Protein AF-A0AAW2VLM4-F1 (afdb_monomer)

Structure (mmCIF, N/CA/C/O backbone):
data_AF-A0AAW2VLM4-F1
#
_entry.id   AF-A0AAW2VLM4-F1
#
loop_
_atom_site.group_PDB
_atom_site.id
_atom_site.type_symbol
_atom_site.label_atom_id
_atom_site.label_alt_id
_atom_site.label_comp_id
_atom_site.label_asym_id
_atom_site.label_entity_id
_atom_site.label_seq_id
_atom_site.pdbx_PDB_ins_code
_atom_site.Cartn_x
_atom_site.Cartn_y
_atom_site.Cartn_z
_atom_site.occupancy
_atom_site.B_iso_or_equiv
_atom_site.auth_seq_id
_atom_site.auth_comp_id
_atom_site.auth_asym_id
_atom_site.auth_atom_id
_atom_site.pdbx_PDB_model_num
ATOM 1 N N . MET A 1 1 ? -6.758 0.926 -12.787 1.00 65.38 1 MET A N 1
ATOM 2 C CA . MET A 1 1 ? -5.602 0.254 -12.144 1.00 65.38 1 MET A CA 1
ATOM 3 C C . MET A 1 1 ? -5.394 0.680 -10.687 1.00 65.38 1 MET A C 1
ATOM 5 O O . MET A 1 1 ? -5.048 -0.177 -9.893 1.00 65.38 1 MET A O 1
ATOM 9 N N . GLY A 1 2 ? -5.671 1.928 -10.285 1.00 80.44 2 GLY A N 1
ATOM 10 C CA . GLY A 1 2 ? -5.546 2.369 -8.881 1.00 80.44 2 GLY A CA 1
ATOM 11 C C . GLY A 1 2 ? -6.589 1.857 -7.876 1.00 80.44 2 GLY A C 1
ATOM 12 O O . GLY A 1 2 ? -6.441 2.079 -6.682 1.00 80.44 2 GLY A O 1
ATOM 13 N N . TYR A 1 3 ? -7.642 1.172 -8.330 1.00 86.62 3 TYR A N 1
ATOM 14 C CA . TYR A 1 3 ? -8.768 0.770 -7.476 1.00 86.62 3 TYR A CA 1
ATOM 15 C C . TYR A 1 3 ? -8.396 -0.227 -6.373 1.00 86.62 3 TYR A C 1
ATOM 17 O O . TYR A 1 3 ? -9.062 -0.257 -5.347 1.00 86.62 3 TYR A O 1
ATOM 25 N N . ILE A 1 4 ? -7.351 -1.039 -6.568 1.00 87.31 4 ILE A N 1
ATOM 26 C CA . ILE A 1 4 ? -6.918 -2.014 -5.555 1.00 87.31 4 ILE A CA 1
ATOM 27 C C . ILE A 1 4 ? -6.288 -1.286 -4.360 1.00 87.31 4 ILE A C 1
ATOM 29 O O . ILE A 1 4 ? -6.592 -1.623 -3.220 1.00 87.31 4 ILE A O 1
ATOM 33 N N . TYR A 1 5 ? -5.483 -0.246 -4.615 1.00 88.81 5 TYR A N 1
ATOM 34 C CA . TYR A 1 5 ? -4.938 0.609 -3.557 1.00 88.81 5 TYR A CA 1
ATOM 35 C C . TYR A 1 5 ? -6.068 1.265 -2.754 1.00 88.81 5 TYR A C 1
ATOM 37 O O . TYR A 1 5 ? -6.110 1.140 -1.534 1.00 88.81 5 TYR A O 1
ATOM 45 N N . GLU A 1 6 ? -7.036 1.864 -3.453 1.00 89.19 6 GLU A N 1
ATOM 46 C CA . GLU A 1 6 ? -8.194 2.516 -2.831 1.00 89.19 6 GLU A CA 1
ATOM 47 C C . GLU A 1 6 ? -9.054 1.535 -2.015 1.00 89.19 6 GLU A C 1
ATOM 49 O O . GLU A 1 6 ? -9.473 1.829 -0.897 1.00 89.19 6 GLU A O 1
ATOM 54 N N . ALA A 1 7 ? -9.306 0.335 -2.545 1.00 90.94 7 ALA A N 1
ATOM 55 C CA . ALA A 1 7 ? -10.071 -0.692 -1.844 1.00 90.94 7 ALA A CA 1
ATOM 56 C C . ALA A 1 7 ? -9.358 -1.172 -0.570 1.00 90.94 7 ALA A C 1
ATOM 58 O O . ALA A 1 7 ? -10.012 -1.356 0.459 1.00 90.94 7 ALA A O 1
ATOM 59 N N . MET A 1 8 ? -8.034 -1.341 -0.625 1.00 90.31 8 MET A N 1
ATOM 60 C CA . MET A 1 8 ? -7.219 -1.727 0.528 1.00 90.31 8 MET A CA 1
ATOM 61 C C . MET A 1 8 ? -7.212 -0.634 1.600 1.00 90.31 8 MET A C 1
ATOM 63 O O . MET A 1 8 ? -7.451 -0.917 2.774 1.00 90.31 8 MET A O 1
ATOM 67 N N . ASP A 1 9 ? -7.000 0.621 1.203 1.00 89.44 9 ASP A N 1
ATOM 68 C CA . ASP A 1 9 ? -7.040 1.765 2.114 1.00 89.44 9 ASP A CA 1
ATOM 69 C C . ASP A 1 9 ? -8.416 1.894 2.793 1.00 89.44 9 ASP A C 1
ATOM 71 O O . ASP A 1 9 ? -8.522 2.002 4.019 1.00 89.44 9 ASP A O 1
ATOM 75 N N . ARG A 1 10 ? -9.500 1.745 2.025 1.00 92.38 10 ARG A N 1
ATOM 76 C CA . ARG A 1 10 ? -10.863 1.726 2.568 1.00 92.38 10 ARG A CA 1
ATOM 77 C C . ARG A 1 10 ? -11.097 0.562 3.531 1.00 92.38 10 ARG A C 1
ATOM 79 O O . ARG A 1 10 ? -11.765 0.752 4.549 1.00 92.38 10 ARG A O 1
ATOM 86 N N . ALA A 1 11 ? -10.567 -0.624 3.235 1.00 92.12 11 ALA A N 1
ATOM 87 C CA . ALA A 1 11 ? -10.670 -1.783 4.117 1.00 92.12 11 ALA A CA 1
ATOM 88 C C . ALA A 1 11 ? -9.946 -1.537 5.449 1.00 92.12 11 ALA A C 1
ATOM 90 O O . ALA A 1 11 ? -10.539 -1.739 6.510 1.00 92.12 11 ALA A O 1
ATOM 91 N N . LYS A 1 12 ? -8.718 -1.006 5.415 1.00 90.56 12 LYS A N 1
ATOM 92 C CA . LYS A 1 12 ? -7.970 -0.617 6.622 1.00 90.56 12 LYS A CA 1
ATOM 93 C C . LYS A 1 12 ? -8.728 0.416 7.457 1.00 90.56 12 LYS A C 1
ATOM 95 O O . LYS A 1 12 ? -8.875 0.237 8.665 1.00 90.56 12 LYS A O 1
ATOM 100 N N . LYS A 1 13 ? -9.285 1.451 6.818 1.00 92.62 13 LYS A N 1
ATOM 101 C CA . LYS A 1 13 ? -10.120 2.468 7.483 1.00 92.62 13 LYS A CA 1
ATOM 102 C C . LYS A 1 13 ? -11.379 1.866 8.114 1.00 92.62 13 LYS A C 1
ATOM 104 O O . LYS A 1 13 ? -11.752 2.255 9.218 1.00 92.62 13 LYS A O 1
ATOM 109 N N . ALA A 1 14 ? -12.026 0.907 7.452 1.00 94.75 14 ALA A N 1
ATOM 110 C CA . ALA A 1 14 ? -13.198 0.219 7.992 1.00 94.75 14 ALA A CA 1
ATOM 111 C C . ALA A 1 14 ? -12.852 -0.637 9.223 1.00 94.75 14 ALA A C 1
ATOM 113 O O . ALA A 1 14 ? -13.590 -0.619 10.210 1.00 94.75 14 ALA A O 1
ATOM 114 N N . ILE A 1 15 ? -11.708 -1.330 9.197 1.00 91.19 15 ILE A N 1
ATOM 115 C CA . ILE A 1 15 ? -11.188 -2.073 10.351 1.00 91.19 15 ILE A CA 1
ATOM 116 C C . ILE A 1 15 ? -10.909 -1.104 11.503 1.00 91.19 15 ILE A C 1
ATOM 118 O O . ILE A 1 15 ? -11.453 -1.291 12.590 1.00 91.19 15 ILE A O 1
ATOM 122 N N . ALA A 1 16 ? -10.161 -0.025 11.265 1.00 92.81 16 ALA A N 1
ATOM 123 C CA . ALA A 1 16 ? -9.888 0.994 12.280 1.00 92.81 16 ALA A CA 1
ATOM 124 C C . ALA A 1 16 ? -11.181 1.558 12.901 1.00 92.81 16 ALA A C 1
ATOM 126 O O . ALA A 1 16 ? -11.304 1.643 14.126 1.00 92.81 16 ALA A O 1
ATOM 127 N N . ALA A 1 17 ? -12.186 1.854 12.071 1.00 94.31 17 ALA A N 1
ATOM 128 C CA . ALA A 1 17 ? -13.484 2.346 12.523 1.00 94.31 17 ALA A CA 1
ATOM 129 C C . ALA A 1 17 ? -14.231 1.335 13.414 1.00 94.31 17 ALA A C 1
ATOM 131 O O . ALA A 1 17 ? -14.857 1.742 14.393 1.00 94.31 17 ALA A O 1
ATOM 132 N N . SER A 1 18 ? -14.134 0.030 13.129 1.00 94.31 18 SER A N 1
ATOM 133 C CA . SER A 1 18 ? -14.749 -1.025 13.954 1.00 94.31 18 SER A CA 1
ATOM 134 C C . SER A 1 18 ? -14.175 -1.093 15.376 1.00 94.31 18 SER A C 1
ATOM 136 O O . SER A 1 18 ? -14.892 -1.413 16.323 1.00 94.31 18 SER A O 1
ATOM 138 N N . PHE A 1 19 ? -12.912 -0.691 15.547 1.00 93.00 19 PHE A N 1
ATOM 139 C CA . PHE A 1 19 ? -12.224 -0.593 16.837 1.00 93.00 19 PHE A CA 1
ATOM 140 C C . PHE A 1 19 ? -12.259 0.823 17.440 1.00 93.00 19 PHE A C 1
ATOM 142 O O . PHE A 1 19 ? -11.415 1.171 18.270 1.00 93.00 19 PHE A O 1
ATOM 149 N N . SER A 1 20 ? -13.226 1.655 17.037 1.00 93.25 20 SER A N 1
ATOM 150 C CA . SER A 1 20 ? -13.379 3.048 17.487 1.00 93.25 20 SER A CA 1
ATOM 151 C C . SER A 1 20 ? -12.152 3.930 17.221 1.00 93.25 20 SER A C 1
ATOM 153 O O . SER A 1 20 ? -11.915 4.889 17.953 1.00 93.25 20 SER A O 1
ATOM 155 N N . ASN A 1 21 ? -11.363 3.610 16.192 1.00 90.88 21 ASN A N 1
ATOM 156 C CA . ASN A 1 21 ? -10.088 4.255 15.863 1.00 90.88 21 ASN A CA 1
ATOM 157 C C . ASN A 1 21 ? -9.055 4.227 17.004 1.00 90.88 21 ASN A C 1
ATOM 159 O O . ASN A 1 21 ? -8.165 5.074 17.061 1.00 90.88 21 ASN A O 1
ATOM 163 N N . ILE A 1 22 ? -9.147 3.250 17.911 1.00 92.50 22 ILE A N 1
ATOM 164 C CA . ILE A 1 22 ? -8.142 3.045 18.957 1.00 92.50 22 ILE A CA 1
ATOM 165 C C . ILE A 1 22 ? -6.976 2.275 18.337 1.00 92.50 22 ILE A C 1
ATOM 167 O O . ILE A 1 22 ? -7.066 1.060 18.170 1.00 92.50 22 ILE A O 1
ATOM 171 N N . GLU A 1 23 ? -5.899 2.984 17.991 1.00 90.31 23 GLU A N 1
ATOM 172 C CA . GLU A 1 23 ? -4.727 2.437 17.285 1.00 90.31 23 GLU A CA 1
ATOM 173 C C . GLU A 1 23 ? -4.174 1.168 17.939 1.00 90.31 23 GLU A C 1
ATOM 175 O O . GLU A 1 23 ? -3.983 0.165 17.258 1.00 90.31 23 GLU A O 1
ATOM 180 N N . GLU A 1 24 ? -4.033 1.152 19.267 1.00 92.56 24 GLU A N 1
ATOM 181 C CA . GLU A 1 24 ? -3.532 -0.011 20.014 1.00 92.56 24 GLU A CA 1
ATOM 182 C C . GLU A 1 24 ? -4.324 -1.304 19.769 1.00 92.56 24 GLU A C 1
ATOM 184 O O . GLU A 1 24 ? -3.781 -2.388 19.937 1.00 92.56 24 GLU A O 1
ATOM 189 N N . LYS A 1 25 ? -5.595 -1.217 19.359 1.00 89.88 25 LYS A N 1
ATOM 190 C CA . LYS A 1 25 ? -6.444 -2.397 19.140 1.00 89.88 25 LYS A CA 1
ATOM 191 C C . LYS A 1 25 ? -6.312 -3.005 17.752 1.00 89.88 25 LYS A C 1
ATOM 193 O O . LYS A 1 25 ? -6.631 -4.177 17.586 1.00 89.88 25 LYS A O 1
ATOM 198 N N . TYR A 1 26 ? -5.919 -2.214 16.755 1.00 90.75 26 TYR A N 1
ATOM 199 C CA . TYR A 1 26 ? -5.873 -2.663 15.360 1.00 90.75 26 TYR A CA 1
ATOM 200 C C . TYR A 1 26 ? -4.486 -2.550 14.729 1.00 90.75 26 TYR A C 1
ATOM 202 O O . TYR A 1 26 ? -4.311 -3.001 13.600 1.00 90.75 26 TYR A O 1
ATOM 210 N N . LYS A 1 27 ? -3.497 -1.987 15.433 1.00 91.62 27 LYS A N 1
ATOM 211 C CA . LYS A 1 27 ? -2.124 -1.826 14.944 1.00 91.62 27 LYS A CA 1
ATOM 212 C C . LYS A 1 27 ? -1.511 -3.145 14.482 1.00 91.62 27 LYS A C 1
ATOM 214 O O . LYS A 1 27 ? -0.956 -3.183 13.390 1.00 91.62 27 LYS A O 1
ATOM 219 N N . ASP A 1 28 ? -1.662 -4.217 15.257 1.00 89.62 28 ASP A N 1
ATOM 220 C CA . ASP A 1 28 ? -1.093 -5.526 14.910 1.00 89.62 28 ASP A CA 1
ATOM 221 C C . ASP A 1 28 ? -1.760 -6.112 13.659 1.00 89.62 28 ASP A C 1
ATOM 223 O O . ASP A 1 28 ? -1.088 -6.601 12.751 1.00 89.62 28 ASP A O 1
ATOM 227 N N . VAL A 1 29 ? -3.085 -5.969 13.552 1.00 89.31 29 VAL A N 1
ATOM 228 C CA . VAL A 1 29 ? -3.849 -6.377 12.362 1.00 89.31 29 VAL A CA 1
ATOM 229 C C . VAL A 1 29 ? -3.442 -5.546 11.144 1.00 89.31 29 VAL A C 1
ATOM 231 O O . VAL A 1 29 ? -3.237 -6.096 10.065 1.00 89.31 29 VAL A O 1
ATOM 234 N N . SER A 1 30 ? -3.282 -4.230 11.302 1.00 87.06 30 SER A N 1
ATOM 235 C CA . SER A 1 30 ? -2.823 -3.346 10.228 1.00 87.06 30 SER A CA 1
ATOM 236 C C . SER A 1 30 ? -1.414 -3.712 9.774 1.00 87.06 30 SER A C 1
ATOM 238 O O . SER A 1 30 ? -1.178 -3.805 8.574 1.00 87.06 30 SER A O 1
ATOM 240 N N . ALA A 1 31 ? -0.503 -3.986 10.710 1.00 88.56 31 ALA A N 1
ATOM 241 C CA . ALA A 1 31 ? 0.862 -4.401 10.412 1.00 88.56 31 ALA A CA 1
ATOM 242 C C . ALA A 1 31 ? 0.901 -5.746 9.669 1.00 88.56 31 ALA A C 1
ATOM 244 O O . ALA A 1 31 ? 1.660 -5.898 8.713 1.00 88.56 31 ALA A O 1
ATOM 245 N N . LEU A 1 32 ? 0.045 -6.700 10.049 1.00 87.44 32 LEU A N 1
ATOM 246 C CA . LEU A 1 32 ? 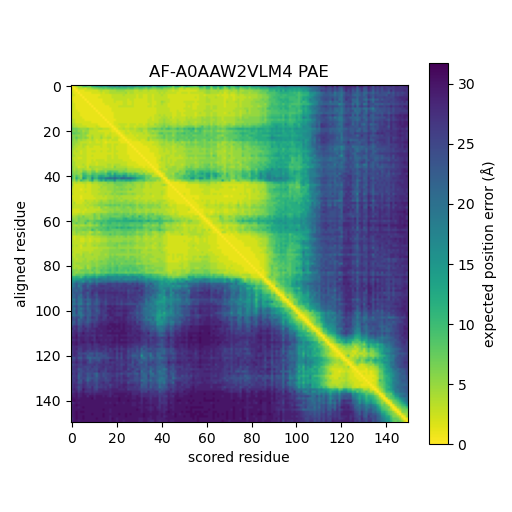-0.098 -7.974 9.344 1.00 87.44 32 LEU A CA 1
ATOM 247 C C . LEU A 1 32 ? -0.612 -7.776 7.911 1.00 87.44 32 LEU A C 1
ATOM 249 O O . LEU A 1 32 ? -0.090 -8.382 6.973 1.00 87.44 32 LEU A O 1
ATOM 253 N N . ILE A 1 33 ? -1.620 -6.916 7.733 1.00 86.94 33 ILE A N 1
ATOM 254 C CA . ILE A 1 33 ? -2.141 -6.556 6.410 1.00 86.94 33 ILE A CA 1
ATOM 255 C C . ILE A 1 33 ? -1.044 -5.891 5.581 1.00 86.94 33 ILE A C 1
ATOM 257 O O . ILE A 1 33 ? -0.879 -6.245 4.421 1.00 86.94 33 ILE A O 1
ATOM 261 N N . ASP A 1 34 ? -0.268 -4.975 6.161 1.00 83.44 34 ASP A N 1
ATOM 262 C CA . ASP A 1 34 ? 0.844 -4.308 5.483 1.00 83.44 34 ASP A CA 1
ATOM 263 C C . ASP A 1 34 ? 1.937 -5.281 5.052 1.00 83.44 34 ASP A C 1
ATOM 265 O O . ASP A 1 34 ? 2.427 -5.192 3.925 1.00 83.44 34 ASP A O 1
ATOM 269 N N . ALA A 1 35 ? 2.305 -6.227 5.917 1.00 83.56 35 ALA A N 1
ATOM 270 C CA . ALA A 1 35 ? 3.277 -7.264 5.596 1.00 83.56 35 ALA A CA 1
ATOM 271 C C . ALA A 1 35 ? 2.799 -8.115 4.411 1.00 83.56 35 ALA A C 1
ATOM 273 O O . ALA A 1 35 ? 3.510 -8.236 3.413 1.00 83.56 35 ALA A O 1
ATOM 274 N N . ARG A 1 36 ? 1.560 -8.621 4.470 1.00 83.31 36 ARG A N 1
ATOM 275 C CA . ARG A 1 36 ? 0.971 -9.421 3.384 1.00 83.31 36 ARG A CA 1
ATOM 276 C C . ARG A 1 36 ? 0.805 -8.622 2.098 1.00 83.31 36 ARG A C 1
ATOM 278 O O . ARG A 1 36 ? 1.126 -9.121 1.026 1.00 83.31 36 ARG A O 1
ATOM 285 N N . TRP A 1 37 ? 0.343 -7.380 2.203 1.00 80.75 37 TRP A N 1
ATOM 286 C CA . TRP A 1 37 ? 0.169 -6.480 1.070 1.00 80.75 37 TRP A CA 1
ATOM 287 C C . TRP A 1 37 ? 1.499 -6.228 0.364 1.00 80.75 37 TRP A C 1
ATOM 289 O O . TRP A 1 37 ? 1.564 -6.386 -0.845 1.00 80.75 37 TRP A O 1
ATOM 299 N N . ASN A 1 38 ? 2.577 -5.930 1.097 1.00 74.38 38 ASN A N 1
ATOM 300 C CA . ASN A 1 38 ? 3.895 -5.713 0.494 1.00 74.38 38 ASN A CA 1
ATOM 301 C C . ASN A 1 38 ? 4.428 -6.936 -0.265 1.00 74.38 38 ASN A C 1
ATOM 303 O O . ASN A 1 38 ? 5.090 -6.745 -1.281 1.00 74.38 38 ASN A O 1
ATOM 307 N N . VAL A 1 39 ? 4.153 -8.149 0.227 1.00 70.25 39 VAL A N 1
ATOM 308 C CA . VAL A 1 39 ? 4.690 -9.403 -0.327 1.00 70.25 39 VAL A CA 1
ATOM 309 C C . VAL A 1 39 ? 3.846 -9.944 -1.477 1.00 70.25 39 VAL A C 1
ATOM 311 O O . VAL A 1 39 ? 4.404 -10.386 -2.469 1.00 70.25 39 VAL A O 1
ATOM 314 N N . GLN A 1 40 ? 2.516 -9.925 -1.375 1.00 65.25 40 GLN A N 1
ATOM 315 C CA . GLN A 1 40 ? 1.640 -10.535 -2.387 1.00 65.25 40 GLN A CA 1
ATOM 316 C C . GLN A 1 40 ? 1.313 -9.583 -3.538 1.00 65.25 40 GLN A C 1
ATOM 318 O O . GLN A 1 40 ? 0.955 -10.008 -4.635 1.00 65.25 40 GLN A O 1
ATOM 323 N N . LEU A 1 41 ? 1.359 -8.276 -3.278 1.00 65.62 41 LEU A N 1
ATOM 324 C CA . LEU A 1 41 ? 0.849 -7.260 -4.181 1.00 65.62 41 LEU A CA 1
ATOM 325 C C . LEU A 1 41 ? 1.784 -6.051 -4.140 1.00 65.62 41 LEU A C 1
ATOM 327 O O . LEU A 1 41 ? 1.647 -5.196 -3.280 1.00 65.62 41 LEU A O 1
ATOM 331 N N . HIS A 1 42 ? 2.690 -5.927 -5.116 1.00 69.69 42 HIS A N 1
ATOM 332 C CA . HIS A 1 42 ? 3.625 -4.801 -5.267 1.00 69.69 42 HIS A CA 1
ATOM 333 C C . HIS A 1 42 ? 3.045 -3.422 -4.875 1.00 69.69 42 HIS A C 1
ATOM 335 O O . HIS A 1 42 ? 2.537 -2.671 -5.716 1.00 69.69 42 HIS A O 1
ATOM 341 N N . ARG A 1 43 ? 3.193 -3.033 -3.601 1.00 74.38 43 ARG A N 1
ATOM 342 C CA . ARG A 1 43 ? 2.679 -1.764 -3.065 1.00 74.38 43 ARG A CA 1
ATOM 343 C C . ARG A 1 43 ? 3.100 -0.549 -3.907 1.00 74.38 43 ARG A C 1
ATOM 345 O O . ARG A 1 43 ? 2.240 0.292 -4.169 1.00 74.38 43 ARG A O 1
ATOM 352 N N . PRO A 1 44 ? 4.349 -0.459 -4.419 1.00 80.25 44 PRO A N 1
ATOM 353 C CA . PRO A 1 44 ? 4.752 0.622 -5.318 1.00 80.25 44 PRO A CA 1
ATOM 354 C C . PRO A 1 44 ? 3.959 0.680 -6.630 1.00 80.25 44 PRO A C 1
ATOM 356 O O . PRO A 1 44 ? 3.621 1.771 -7.078 1.00 80.25 44 PRO A O 1
ATOM 359 N N . LEU A 1 45 ? 3.634 -0.468 -7.236 1.00 83.44 45 LEU A N 1
ATOM 360 C CA . LEU A 1 45 ? 2.857 -0.533 -8.478 1.00 83.44 45 LEU A CA 1
ATOM 361 C C . LEU A 1 45 ? 1.431 -0.024 -8.252 1.00 83.44 45 LEU A C 1
ATOM 363 O O . LEU A 1 45 ? 0.934 0.780 -9.039 1.00 83.44 45 LEU A O 1
ATOM 367 N N . TYR A 1 46 ? 0.780 -0.457 -7.171 1.00 86.06 46 TYR A N 1
ATOM 368 C CA . TYR A 1 46 ? -0.586 -0.035 -6.856 1.00 86.06 46 TYR A CA 1
ATOM 369 C C . TYR A 1 46 ? -0.659 1.432 -6.435 1.00 86.06 46 TYR A C 1
ATOM 371 O O . TYR A 1 46 ? -1.547 2.142 -6.901 1.00 86.06 46 TYR A O 1
ATOM 379 N N . ALA A 1 47 ? 0.303 1.909 -5.643 1.00 85.88 47 ALA A N 1
ATOM 380 C CA . ALA A 1 47 ? 0.437 3.321 -5.296 1.00 85.88 47 ALA A CA 1
ATOM 381 C C . ALA A 1 47 ? 0.673 4.191 -6.543 1.00 85.88 47 ALA A C 1
ATOM 383 O O . ALA A 1 47 ? -0.013 5.190 -6.738 1.00 85.88 47 ALA A O 1
ATOM 384 N N . ALA A 1 48 ? 1.567 3.777 -7.448 1.00 87.44 48 ALA A N 1
ATOM 385 C CA . ALA A 1 48 ? 1.768 4.457 -8.726 1.00 87.44 48 ALA A CA 1
ATOM 386 C C . ALA A 1 48 ? 0.503 4.425 -9.600 1.00 87.44 48 ALA A C 1
ATOM 388 O O . ALA A 1 48 ? 0.160 5.416 -10.237 1.00 87.44 48 ALA A O 1
ATOM 389 N N . GLY A 1 49 ? -0.211 3.297 -9.619 1.00 88.94 49 GLY A N 1
ATOM 390 C CA . GLY A 1 49 ? -1.463 3.134 -10.354 1.00 88.94 49 GLY A CA 1
ATOM 391 C C . GLY A 1 49 ? -2.619 3.960 -9.788 1.00 88.94 49 GLY A C 1
ATOM 392 O O . GLY A 1 49 ? -3.511 4.337 -10.546 1.00 88.94 49 GLY A O 1
ATOM 393 N N . TYR A 1 50 ? -2.613 4.235 -8.483 1.00 90.44 50 TYR A N 1
ATOM 394 C CA . TYR A 1 50 ? -3.520 5.170 -7.822 1.00 90.44 50 TYR A CA 1
ATOM 395 C C . TYR A 1 50 ? -3.159 6.614 -8.165 1.00 90.44 50 TYR A C 1
ATOM 397 O O . TYR A 1 50 ? -4.005 7.337 -8.685 1.00 90.44 50 TYR A O 1
ATOM 405 N N . TYR A 1 51 ? -1.885 6.976 -8.006 1.00 89.62 51 TYR A N 1
ATOM 406 C CA . TYR A 1 51 ? -1.350 8.297 -8.332 1.00 89.62 51 TYR A CA 1
ATOM 407 C C . TYR A 1 51 ? -1.628 8.715 -9.782 1.00 89.62 51 TYR A C 1
ATOM 409 O O . TYR A 1 51 ? -2.072 9.824 -10.052 1.00 89.62 51 TYR A O 1
ATOM 417 N N . LEU A 1 52 ? -1.397 7.808 -10.734 1.00 89.56 52 LEU A N 1
ATOM 418 C CA . LEU A 1 52 ? -1.574 8.070 -12.162 1.00 89.56 52 LEU A CA 1
ATOM 419 C C . LEU A 1 52 ? -3.033 7.974 -12.632 1.00 89.56 52 LEU A C 1
ATOM 421 O O . LEU A 1 52 ? -3.297 8.229 -13.807 1.00 89.56 52 LEU A O 1
ATOM 425 N N . ASN A 1 53 ? -3.977 7.570 -11.775 1.00 90.56 53 ASN A N 1
ATOM 426 C CA . ASN A 1 53 ? -5.381 7.465 -12.163 1.00 90.56 53 ASN A CA 1
ATOM 427 C C . ASN A 1 53 ? -6.040 8.856 -12.142 1.00 90.56 53 ASN A C 1
ATOM 429 O O . ASN A 1 53 ? -6.213 9.400 -11.052 1.00 90.56 53 ASN A O 1
ATOM 433 N N . PRO A 1 54 ? -6.497 9.410 -13.286 1.00 89.44 54 PRO A N 1
ATOM 434 C CA . PRO A 1 54 ? -7.120 10.735 -13.325 1.00 89.44 54 PRO A CA 1
ATOM 435 C C . PRO A 1 54 ? -8.347 10.852 -12.419 1.00 89.44 54 PRO A C 1
ATOM 437 O O . PRO A 1 54 ? -8.580 11.905 -11.835 1.00 89.44 54 PRO A O 1
ATOM 440 N N . GLU A 1 55 ? -9.119 9.769 -12.279 1.00 89.38 55 GLU A N 1
ATOM 441 C CA . GLU A 1 55 ? -10.302 9.746 -11.417 1.00 89.38 55 GLU A CA 1
ATOM 442 C C . GLU A 1 55 ? -9.9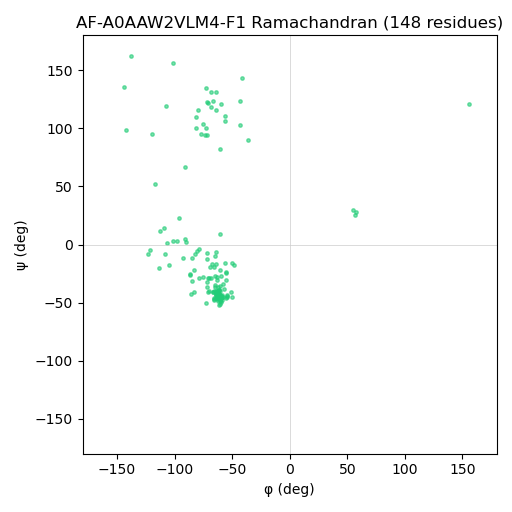36 10.049 -9.960 1.00 89.38 55 GLU A C 1
ATOM 444 O O . GLU A 1 55 ? -10.593 10.870 -9.327 1.00 89.38 55 GLU A O 1
ATOM 449 N N . PHE A 1 56 ? -8.860 9.453 -9.442 1.00 88.12 56 PHE A N 1
ATOM 450 C CA . PHE A 1 56 ? -8.416 9.676 -8.065 1.00 88.12 56 PHE A CA 1
ATOM 451 C C . PHE A 1 56 ? -7.563 10.934 -7.927 1.00 88.12 56 PHE A C 1
ATOM 453 O O . PHE A 1 56 ? -7.776 11.710 -6.998 1.00 88.12 56 PHE A O 1
ATOM 460 N N . TYR A 1 57 ? -6.672 11.184 -8.887 1.00 87.50 57 TYR A N 1
ATOM 461 C CA . TYR A 1 57 ? -5.770 12.332 -8.878 1.00 87.50 57 TYR A CA 1
ATOM 462 C C . TYR A 1 57 ? -6.529 13.663 -8.833 1.00 87.50 57 TYR A C 1
ATOM 464 O O . TYR A 1 57 ? -6.196 14.547 -8.051 1.00 87.50 57 TYR A O 1
ATOM 472 N N . TYR A 1 58 ? -7.595 13.803 -9.628 1.00 87.00 58 TYR A N 1
ATOM 473 C CA . TYR A 1 58 ? -8.404 15.025 -9.615 1.00 87.00 58 TYR A CA 1
ATOM 474 C C . TYR A 1 58 ? -9.456 15.057 -8.502 1.00 87.00 58 TYR A C 1
ATOM 476 O O . TYR A 1 58 ? -9.889 16.143 -8.117 1.00 87.00 58 TYR A O 1
ATOM 484 N N . SER A 1 59 ? -9.863 13.901 -7.970 1.00 88.19 59 SER A N 1
ATOM 485 C CA . SER A 1 59 ? -10.790 13.843 -6.830 1.00 88.19 59 SER A CA 1
ATOM 486 C C . SER A 1 59 ? -10.110 14.203 -5.509 1.00 88.19 59 SER A C 1
ATOM 488 O O . SER A 1 59 ? -10.770 14.719 -4.607 1.00 88.19 59 SER A O 1
ATOM 490 N N . ASN A 1 60 ? -8.802 13.964 -5.394 1.00 86.12 60 ASN A N 1
ATOM 491 C CA . ASN A 1 60 ? -8.016 14.267 -4.207 1.00 86.12 60 ASN A CA 1
ATOM 492 C C . ASN A 1 60 ? -6.891 15.273 -4.523 1.00 86.12 60 ASN A C 1
ATOM 494 O O . ASN A 1 60 ? -5.793 14.870 -4.909 1.00 86.12 60 ASN A O 1
ATOM 498 N N . PRO A 1 61 ? -7.113 16.584 -4.308 1.00 82.94 61 PRO A N 1
ATOM 499 C CA . PRO A 1 61 ? -6.138 17.624 -4.649 1.00 82.94 61 PRO A CA 1
ATOM 500 C C . PRO A 1 61 ? -4.838 17.555 -3.833 1.00 82.94 61 PRO A C 1
ATOM 502 O O . PRO A 1 61 ? -3.886 18.261 -4.153 1.00 82.94 61 PRO A O 1
ATOM 505 N N . ASN A 1 62 ? -4.788 16.721 -2.790 1.00 87.62 62 ASN A N 1
ATOM 506 C CA . ASN A 1 62 ? -3.615 16.535 -1.941 1.00 87.62 62 ASN A CA 1
ATOM 507 C C . ASN A 1 62 ? -2.942 15.174 -2.150 1.00 87.62 62 ASN A C 1
ATOM 509 O O . ASN A 1 62 ? -2.097 14.798 -1.344 1.00 87.62 62 ASN A O 1
ATOM 513 N N . VAL A 1 63 ? -3.263 14.443 -3.221 1.00 84.38 63 VAL A N 1
ATOM 514 C CA . VAL A 1 63 ? -2.627 13.149 -3.523 1.00 84.38 63 VAL A CA 1
ATOM 515 C C . VAL A 1 63 ? -1.096 13.253 -3.613 1.00 84.38 63 VAL A C 1
ATOM 517 O O . VAL A 1 63 ? -0.384 12.334 -3.223 1.00 84.38 63 VAL A O 1
ATOM 520 N N . ASP A 1 64 ? -0.574 14.408 -4.040 1.00 81.44 64 ASP A N 1
ATOM 521 C CA . ASP A 1 64 ? 0.865 14.699 -4.083 1.00 81.44 64 ASP A CA 1
ATOM 522 C C . ASP A 1 64 ? 1.504 14.848 -2.686 1.00 81.44 64 ASP A C 1
ATOM 524 O O . ASP A 1 64 ? 2.722 14.747 -2.544 1.00 81.44 64 ASP A O 1
ATOM 528 N N . GLN A 1 65 ? 0.693 15.103 -1.655 1.00 85.19 65 GLN A N 1
ATOM 529 C CA . GLN A 1 65 ? 1.114 15.217 -0.255 1.00 85.19 65 GLN A CA 1
ATOM 530 C C . GLN A 1 65 ? 1.002 13.886 0.499 1.00 85.19 65 GLN A C 1
ATOM 532 O O . GLN A 1 65 ? 1.520 13.769 1.610 1.00 85.19 65 GLN A O 1
ATOM 537 N N . GLU A 1 66 ? 0.344 12.881 -0.084 1.00 86.12 66 GLU A N 1
ATOM 538 C CA . GLU A 1 66 ? 0.268 11.545 0.496 1.00 86.12 66 GLU A CA 1
ATOM 539 C C . GLU A 1 66 ? 1.623 10.851 0.353 1.00 86.12 66 GLU A C 1
A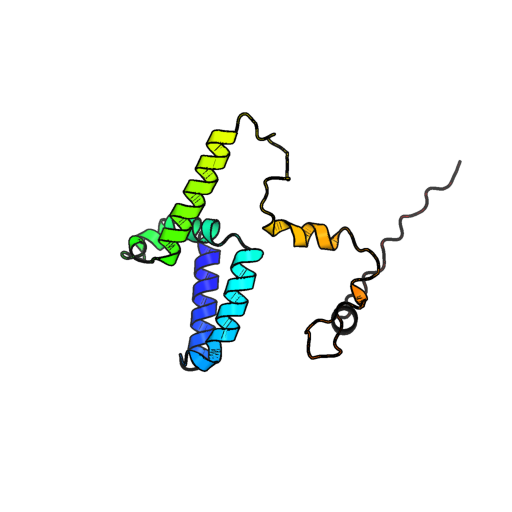TOM 541 O O . GLU A 1 66 ? 1.986 10.336 -0.707 1.00 86.12 66 GLU A O 1
ATOM 546 N N . GLU A 1 67 ? 2.390 10.851 1.446 1.00 84.06 67 GLU A N 1
ATOM 547 C CA . GLU A 1 67 ? 3.762 10.344 1.469 1.00 84.06 67 GLU A CA 1
ATOM 548 C C . GLU A 1 67 ? 3.854 8.905 0.955 1.00 84.06 67 GLU A C 1
ATOM 550 O O . GLU A 1 67 ? 4.733 8.590 0.155 1.00 84.06 67 GLU A O 1
ATOM 555 N N . GLU A 1 68 ? 2.933 8.032 1.363 1.00 83.00 68 GLU A N 1
ATOM 556 C CA . GLU A 1 68 ? 2.943 6.633 0.942 1.00 83.00 68 GLU A CA 1
ATOM 557 C C . GLU A 1 68 ? 2.730 6.479 -0.571 1.00 83.00 68 GLU A C 1
ATOM 559 O O . GLU A 1 68 ? 3.455 5.723 -1.228 1.00 83.00 68 GLU A O 1
ATOM 564 N N . VAL A 1 69 ? 1.782 7.235 -1.131 1.00 86.19 69 VAL A N 1
ATOM 565 C CA . VAL A 1 69 ? 1.467 7.222 -2.563 1.00 86.19 69 VAL A CA 1
ATOM 566 C C . VAL A 1 69 ? 2.650 7.755 -3.366 1.00 86.19 69 VAL A C 1
ATOM 568 O O . VAL A 1 69 ? 3.107 7.105 -4.311 1.00 86.19 69 VAL A O 1
ATOM 571 N N . MET A 1 70 ? 3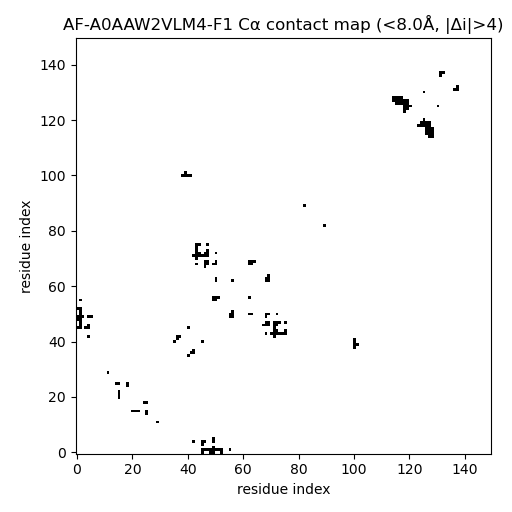.203 8.896 -2.950 1.00 86.19 70 MET A N 1
ATOM 572 C CA . MET A 1 70 ? 4.349 9.526 -3.600 1.00 86.19 70 MET A CA 1
ATOM 573 C C . MET A 1 70 ? 5.601 8.640 -3.532 1.00 86.19 70 MET A C 1
ATOM 575 O O . MET A 1 70 ? 6.279 8.425 -4.540 1.00 86.19 70 MET A O 1
ATOM 579 N N . GLN A 1 71 ? 5.899 8.056 -2.366 1.00 80.75 71 GLN A N 1
ATOM 580 C CA . GLN A 1 71 ? 7.008 7.114 -2.216 1.00 80.75 71 GLN A CA 1
ATOM 581 C C . GLN A 1 71 ? 6.816 5.875 -3.096 1.00 80.75 71 GLN A C 1
ATOM 583 O O . GLN A 1 71 ? 7.775 5.414 -3.722 1.00 80.75 71 GLN A O 1
ATOM 588 N N . GLY A 1 72 ? 5.598 5.335 -3.160 1.00 82.31 72 GLY A N 1
ATOM 589 C CA . GLY A 1 72 ? 5.262 4.216 -4.034 1.00 82.31 72 GLY A CA 1
ATOM 590 C C . GLY A 1 72 ? 5.494 4.549 -5.508 1.00 82.31 72 GLY A C 1
ATOM 591 O O . GLY A 1 72 ? 6.181 3.799 -6.205 1.00 82.31 72 GLY A O 1
ATOM 592 N N . PHE A 1 73 ? 5.037 5.721 -5.955 1.00 82.94 73 PHE A N 1
ATOM 593 C CA . PHE A 1 73 ? 5.264 6.222 -7.309 1.00 82.94 73 PHE A CA 1
ATOM 594 C C . PHE A 1 73 ? 6.757 6.365 -7.643 1.00 82.94 73 PHE A C 1
ATOM 596 O O . PHE A 1 73 ? 7.212 5.876 -8.681 1.00 82.94 73 PHE A O 1
ATOM 603 N N . ILE A 1 74 ? 7.549 6.976 -6.758 1.00 79.25 74 ILE A N 1
ATOM 604 C CA . ILE A 1 74 ? 8.996 7.146 -6.958 1.00 79.25 74 ILE A CA 1
ATOM 605 C C . ILE A 1 74 ? 9.698 5.785 -7.040 1.00 79.25 74 ILE A C 1
ATOM 607 O O . ILE A 1 74 ? 10.475 5.549 -7.969 1.00 79.25 74 ILE A O 1
ATOM 611 N N . LYS A 1 75 ? 9.414 4.871 -6.101 1.00 79.19 75 LYS A N 1
ATOM 612 C CA . LYS A 1 75 ? 10.003 3.521 -6.073 1.00 79.19 75 LYS A CA 1
ATOM 613 C C . LYS A 1 75 ? 9.688 2.752 -7.353 1.00 79.19 75 LYS A C 1
ATOM 615 O O . LYS A 1 75 ? 10.596 2.178 -7.955 1.00 79.19 75 LYS A O 1
ATOM 620 N N . TYR A 1 76 ? 8.436 2.807 -7.804 1.00 80.69 76 TYR A N 1
ATOM 621 C CA . TYR A 1 76 ? 8.011 2.172 -9.046 1.00 80.69 76 TYR A CA 1
ATOM 622 C C . TYR A 1 76 ? 8.766 2.724 -10.262 1.00 80.69 76 TYR A C 1
ATOM 624 O O . TYR A 1 76 ? 9.330 1.955 -11.037 1.00 80.69 76 TYR A O 1
ATOM 632 N N . ASN A 1 77 ? 8.875 4.049 -10.400 1.00 77.38 77 ASN A N 1
ATOM 633 C CA . ASN A 1 77 ? 9.607 4.668 -11.512 1.00 77.38 77 ASN A CA 1
ATOM 634 C C . ASN A 1 77 ? 11.114 4.360 -11.485 1.00 77.38 77 ASN A C 1
ATOM 636 O O . ASN A 1 77 ? 11.726 4.193 -12.541 1.00 77.38 77 ASN A O 1
ATOM 640 N N . ILE A 1 78 ? 11.728 4.257 -10.301 1.00 77.56 78 ILE A N 1
ATOM 641 C CA . ILE A 1 78 ? 13.130 3.833 -10.167 1.00 77.56 78 ILE A CA 1
ATOM 642 C C . ILE A 1 78 ? 13.304 2.400 -10.677 1.00 77.56 78 ILE A C 1
ATOM 644 O O . ILE A 1 78 ? 14.229 2.152 -11.453 1.00 77.56 78 ILE A O 1
ATOM 648 N N . ALA A 1 79 ? 12.427 1.480 -10.269 1.00 73.81 79 ALA A N 1
ATOM 649 C CA . ALA A 1 79 ? 12.451 0.093 -10.729 1.00 73.81 79 ALA A CA 1
ATOM 650 C C . ALA A 1 79 ? 12.242 0.007 -12.249 1.00 73.81 79 ALA A C 1
ATOM 652 O O . ALA A 1 79 ? 13.016 -0.648 -12.948 1.00 73.81 79 ALA A O 1
ATOM 653 N N . LEU A 1 80 ? 11.273 0.759 -12.778 1.00 74.06 80 LEU A N 1
ATOM 654 C CA . LEU A 1 80 ? 10.988 0.819 -14.208 1.00 74.06 80 LEU A CA 1
ATOM 655 C C . LEU A 1 80 ? 12.189 1.339 -15.008 1.00 74.06 80 LEU A C 1
ATOM 657 O O . LEU A 1 80 ? 12.550 0.767 -16.032 1.00 74.06 80 LEU A O 1
ATOM 661 N N . ARG A 1 81 ? 12.850 2.395 -14.521 1.00 74.94 81 ARG A N 1
ATOM 662 C CA . ARG A 1 81 ? 14.055 2.951 -15.148 1.00 74.94 81 ARG A CA 1
ATOM 663 C C 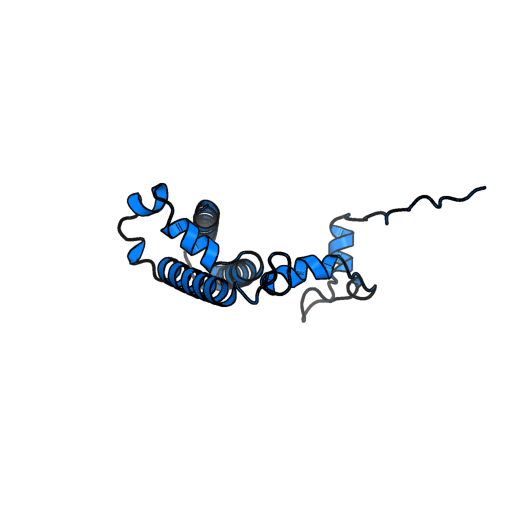. ARG A 1 81 ? 15.216 1.962 -15.126 1.00 74.94 81 ARG A C 1
ATOM 665 O O . ARG A 1 81 ? 15.935 1.879 -16.113 1.00 74.94 81 ARG A O 1
ATOM 672 N N . ARG A 1 82 ? 15.407 1.220 -14.029 1.00 70.62 82 ARG A N 1
ATOM 673 C CA . ARG A 1 82 ? 16.437 0.169 -13.946 1.00 70.62 82 ARG A CA 1
ATOM 674 C C . ARG A 1 82 ? 16.199 -0.911 -14.999 1.00 70.62 82 ARG A C 1
ATOM 676 O O . ARG A 1 82 ? 17.116 -1.190 -15.764 1.00 70.62 82 ARG A O 1
ATOM 683 N N . ARG A 1 83 ? 14.965 -1.416 -15.105 1.00 70.94 8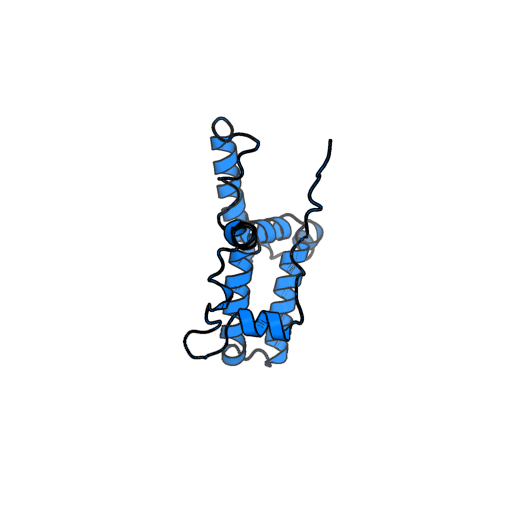3 ARG A N 1
ATOM 684 C CA . ARG A 1 83 ? 14.570 -2.387 -16.139 1.00 70.94 83 ARG A CA 1
ATOM 685 C C . ARG A 1 83 ? 14.762 -1.828 -17.546 1.00 70.94 83 ARG A C 1
ATOM 687 O O . ARG A 1 83 ? 15.360 -2.470 -18.396 1.00 70.94 83 ARG A O 1
ATOM 694 N N . TYR A 1 84 ? 14.335 -0.590 -17.783 1.00 68.75 84 TYR A N 1
ATOM 695 C CA . TYR A 1 84 ? 14.527 0.065 -19.074 1.00 68.75 84 TYR A CA 1
ATOM 696 C C . TYR A 1 84 ? 16.009 0.213 -19.446 1.00 68.75 84 TYR A C 1
ATOM 698 O O . TYR A 1 84 ? 16.366 0.010 -20.599 1.00 68.75 84 TYR A O 1
ATOM 706 N N . SER A 1 85 ? 16.886 0.544 -18.497 1.00 74.00 85 SER A N 1
ATOM 707 C CA . SER A 1 85 ? 18.329 0.632 -18.752 1.00 74.00 85 SER A CA 1
ATOM 708 C C . SER A 1 85 ? 18.990 -0.731 -18.973 1.00 74.00 85 SER A C 1
ATOM 710 O O . SER A 1 85 ? 19.980 -0.803 -19.691 1.00 74.00 85 SER A O 1
ATOM 712 N N . ALA A 1 86 ? 18.454 -1.797 -18.378 1.00 70.75 86 ALA A N 1
ATOM 713 C CA . ALA A 1 86 ? 18.951 -3.166 -18.512 1.00 70.75 86 ALA A CA 1
ATOM 714 C C . ALA A 1 86 ? 18.292 -3.946 -19.669 1.00 70.75 86 ALA A C 1
ATOM 716 O O . ALA A 1 86 ? 18.591 -5.116 -19.874 1.00 70.75 86 ALA A O 1
ATOM 717 N N . ARG A 1 87 ? 17.432 -3.304 -20.468 1.00 67.88 87 ARG A N 1
ATOM 718 C CA . ARG A 1 87 ? 16.652 -3.928 -21.555 1.00 67.88 87 ARG A CA 1
ATOM 719 C C . ARG A 1 87 ? 17.460 -4.690 -22.614 1.00 67.88 87 ARG A C 1
ATOM 721 O O . ARG A 1 87 ? 16.893 -5.539 -23.283 1.00 67.88 87 ARG A O 1
ATOM 728 N N . ASP A 1 88 ? 18.743 -4.367 -22.785 1.00 66.12 88 ASP A N 1
ATOM 729 C CA . ASP A 1 88 ? 19.623 -5.038 -23.756 1.00 66.12 88 ASP A CA 1
ATOM 730 C C . ASP A 1 88 ? 20.244 -6.331 -23.180 1.00 66.12 88 ASP A C 1
ATOM 732 O O . ASP A 1 88 ? 20.823 -7.126 -23.915 1.00 66.12 88 ASP A O 1
ATOM 736 N N . THR A 1 89 ? 20.123 -6.538 -21.865 1.00 64.94 89 THR A N 1
ATOM 737 C CA . THR A 1 89 ? 20.579 -7.720 -21.111 1.00 64.94 89 THR A CA 1
ATOM 738 C C . THR A 1 89 ? 19.431 -8.543 -20.524 1.00 64.94 89 THR A C 1
ATOM 740 O O . THR A 1 89 ? 19.635 -9.711 -20.211 1.00 64.94 89 THR A O 1
ATOM 743 N N . ILE A 1 90 ? 18.241 -7.950 -20.378 1.00 61.19 90 ILE A N 1
ATOM 744 C CA . ILE A 1 90 ? 17.029 -8.630 -19.912 1.00 61.19 90 ILE A CA 1
ATOM 745 C C . ILE A 1 90 ? 16.421 -9.371 -21.096 1.00 61.19 90 ILE A C 1
ATOM 747 O O . ILE A 1 90 ? 15.886 -8.762 -22.026 1.00 61.19 90 ILE A O 1
ATOM 751 N N . ASP A 1 91 ? 16.495 -10.693 -21.060 1.00 60.31 91 ASP A N 1
ATOM 752 C CA . ASP A 1 91 ? 15.804 -11.527 -22.031 1.00 60.31 91 ASP A CA 1
ATOM 753 C C . ASP A 1 91 ? 14.290 -11.319 -21.872 1.00 60.31 91 ASP A C 1
ATOM 755 O O . ASP A 1 91 ? 13.756 -11.373 -20.765 1.00 60.31 91 ASP A O 1
ATOM 759 N N . SER A 1 92 ? 13.571 -11.074 -22.971 1.00 56.62 92 SER A N 1
ATOM 760 C CA . SER A 1 92 ? 12.165 -10.618 -22.933 1.00 56.62 92 SER A CA 1
ATOM 761 C C . SER A 1 92 ? 11.176 -11.622 -22.310 1.00 56.62 92 SER A C 1
ATOM 763 O O . SER A 1 92 ? 9.999 -11.302 -22.154 1.00 56.62 92 SER A O 1
ATOM 765 N N . ILE A 1 93 ? 11.637 -12.837 -21.997 1.00 60.19 93 ILE A N 1
ATOM 766 C CA . ILE A 1 93 ? 10.857 -13.960 -21.459 1.00 60.19 93 ILE A CA 1
ATOM 767 C C . ILE A 1 93 ? 11.431 -14.459 -20.115 1.00 60.19 93 ILE A C 1
ATOM 769 O O . ILE A 1 93 ? 10.785 -15.269 -19.454 1.00 60.19 93 ILE A O 1
ATOM 773 N N . LEU A 1 94 ? 12.607 -13.988 -19.671 1.00 51.81 94 LEU A N 1
ATOM 774 C CA . LEU A 1 94 ? 13.190 -14.458 -18.410 1.00 51.81 94 LEU A CA 1
ATOM 775 C C . LEU A 1 94 ? 12.352 -13.975 -17.220 1.00 51.81 94 LEU A C 1
ATOM 777 O O . LEU A 1 94 ? 12.189 -12.776 -16.989 1.00 51.81 94 LEU A O 1
ATOM 781 N N . LEU A 1 95 ? 11.807 -14.943 -16.481 1.00 53.00 95 LEU A N 1
ATOM 782 C CA . LEU A 1 95 ? 10.967 -14.717 -15.304 1.00 53.00 95 LEU A CA 1
ATOM 783 C C . LEU A 1 95 ? 11.799 -14.465 -14.036 1.00 53.00 95 LEU A C 1
ATOM 785 O O . LEU A 1 95 ? 11.232 -14.061 -13.030 1.00 53.00 95 LEU A O 1
ATOM 789 N N . ASP A 1 96 ? 13.122 -14.636 -14.104 1.00 50.88 96 ASP A N 1
ATOM 790 C CA . ASP A 1 96 ? 14.066 -14.503 -12.982 1.00 50.88 96 ASP A CA 1
ATOM 791 C C . ASP A 1 96 ? 14.131 -13.070 -12.406 1.00 50.88 96 ASP A C 1
ATOM 793 O O . ASP A 1 96 ? 14.621 -12.862 -11.301 1.00 50.88 96 ASP A O 1
ATOM 797 N N . GLU A 1 97 ? 13.636 -12.069 -13.147 1.00 52.16 97 GLU A N 1
ATOM 798 C CA . GLU A 1 97 ? 13.511 -10.669 -12.697 1.00 52.16 97 GLU A CA 1
ATOM 799 C C . GLU A 1 97 ? 12.066 -10.238 -12.381 1.00 52.16 97 GLU A C 1
ATOM 801 O O . GLU A 1 97 ? 11.796 -9.065 -12.051 1.00 52.16 97 GLU A O 1
ATOM 806 N N . ILE A 1 98 ? 11.108 -11.159 -12.523 1.00 56.41 98 ILE A N 1
ATOM 807 C CA . ILE A 1 98 ? 9.804 -10.991 -11.897 1.00 56.41 98 ILE A CA 1
ATOM 808 C C . ILE A 1 98 ? 10.053 -11.210 -10.413 1.00 56.41 98 ILE A C 1
ATOM 810 O O . ILE A 1 98 ? 10.633 -12.213 -10.026 1.00 56.41 98 ILE A O 1
ATOM 814 N N . ASP A 1 99 ? 9.704 -10.196 -9.630 1.00 53.81 99 ASP A N 1
ATOM 815 C CA . ASP A 1 99 ? 10.062 -10.051 -8.224 1.00 53.81 99 ASP A CA 1
ATOM 816 C C . ASP A 1 99 ? 9.957 -11.365 -7.437 1.00 53.81 99 ASP A C 1
ATOM 818 O O . ASP A 1 99 ? 9.013 -12.134 -7.632 1.00 53.81 99 ASP A O 1
ATOM 822 N N . GLU A 1 100 ? 10.879 -11.559 -6.493 1.00 50.84 100 GLU A N 1
ATOM 823 C CA . GLU A 1 100 ? 10.879 -12.621 -5.472 1.00 50.84 100 GLU A CA 1
ATOM 824 C C . GLU A 1 100 ? 9.507 -12.721 -4.755 1.00 50.84 100 GLU A C 1
ATOM 826 O O . GLU A 1 100 ? 9.138 -13.751 -4.213 1.00 50.84 100 GLU A O 1
ATOM 831 N N . SER A 1 101 ? 8.663 -11.688 -4.857 1.00 50.94 101 SER A N 1
ATOM 832 C CA . SER A 1 101 ? 7.218 -11.690 -4.574 1.00 50.94 101 SER A CA 1
ATOM 833 C C . SER A 1 101 ? 6.400 -12.816 -5.241 1.00 50.94 101 SER A C 1
ATOM 835 O O . SER A 1 101 ? 5.283 -13.064 -4.799 1.00 50.94 101 SER A O 1
ATOM 837 N N . ASN A 1 102 ? 6.912 -13.526 -6.251 1.00 48.00 102 ASN A N 1
ATOM 838 C CA . ASN A 1 102 ? 6.264 -14.700 -6.851 1.00 48.00 102 ASN A CA 1
ATOM 839 C C . ASN A 1 102 ? 6.777 -16.053 -6.318 1.00 48.00 102 ASN A C 1
ATOM 841 O O . ASN A 1 102 ? 6.317 -17.08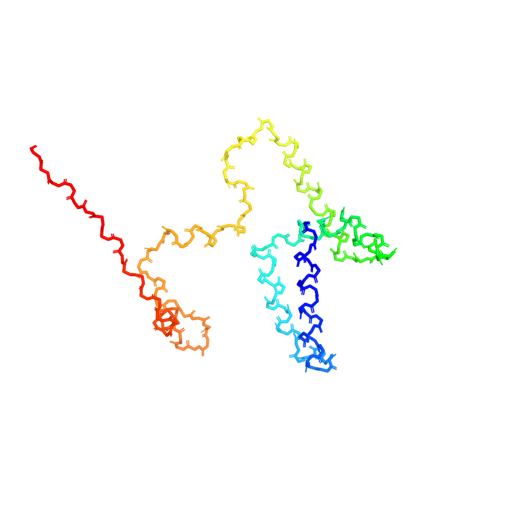6 -6.805 1.00 48.00 102 ASN A O 1
ATOM 845 N N . GLU A 1 103 ? 7.689 -16.092 -5.338 1.00 49.25 103 GLU A N 1
ATOM 846 C CA . GLU A 1 103 ? 8.205 -17.360 -4.784 1.00 49.25 103 GLU A CA 1
ATOM 847 C C . GLU A 1 103 ? 7.075 -18.247 -4.235 1.00 49.25 103 GLU A C 1
ATOM 849 O O . GLU A 1 103 ? 7.043 -19.439 -4.522 1.00 49.25 103 GLU A O 1
ATOM 854 N N . TRP A 1 104 ? 6.053 -17.661 -3.600 1.00 50.12 104 TRP A N 1
ATOM 855 C CA . TRP A 1 104 ? 4.870 -18.392 -3.114 1.00 50.12 104 TRP A CA 1
ATOM 856 C C . TRP A 1 104 ? 4.004 -19.004 -4.235 1.00 50.12 104 TRP A C 1
ATOM 858 O O . TRP A 1 104 ? 3.221 -19.919 -3.981 1.00 50.12 104 TRP A O 1
ATOM 868 N N . LEU A 1 105 ? 4.119 -18.526 -5.483 1.00 45.53 105 LEU A N 1
ATOM 869 C CA . LEU A 1 105 ? 3.467 -19.158 -6.639 1.00 45.53 105 LEU A CA 1
ATOM 870 C C . LEU A 1 105 ? 4.246 -20.392 -7.120 1.00 45.53 105 LEU A C 1
ATOM 872 O O . LEU A 1 105 ? 3.634 -21.320 -7.648 1.00 45.53 105 LEU A O 1
ATOM 876 N N . LEU A 1 106 ? 5.566 -20.425 -6.917 1.00 41.41 106 LEU A N 1
ATOM 877 C CA . LEU A 1 106 ? 6.426 -21.573 -7.228 1.00 41.41 106 LEU A CA 1
ATOM 878 C C . LEU A 1 106 ? 6.465 -22.608 -6.094 1.00 41.41 106 LEU A C 1
ATOM 880 O O . LEU A 1 106 ? 6.521 -23.800 -6.383 1.00 41.41 106 LEU A O 1
ATOM 884 N N . GLU A 1 107 ? 6.341 -22.176 -4.839 1.00 42.47 107 GLU A N 1
ATOM 885 C CA . GLU A 1 107 ? 6.311 -23.039 -3.649 1.00 42.47 107 GLU A CA 1
ATOM 886 C C . GLU A 1 107 ? 5.096 -23.987 -3.645 1.00 42.47 107 GLU A C 1
ATOM 888 O O . GLU A 1 107 ? 5.197 -25.135 -3.225 1.00 42.47 107 GLU A O 1
ATOM 893 N N . SER A 1 108 ? 3.967 -23.579 -4.245 1.00 43.84 108 SER A N 1
ATOM 894 C CA . SER A 1 108 ? 2.796 -24.460 -4.440 1.00 43.84 108 SER A CA 1
ATOM 895 C C . SER A 1 108 ? 2.985 -25.559 -5.502 1.00 43.84 108 SER A C 1
ATOM 897 O O . SER A 1 108 ? 2.166 -26.472 -5.600 1.00 43.84 108 SER A O 1
ATOM 899 N N . LEU A 1 109 ? 4.050 -25.480 -6.311 1.00 38.62 109 LEU A N 1
ATOM 900 C CA . LEU A 1 109 ? 4.339 -26.390 -7.429 1.00 38.62 109 LEU A CA 1
ATOM 901 C C . LEU A 1 109 ? 5.518 -27.336 -7.148 1.00 38.62 109 LEU A C 1
ATOM 903 O O . LEU A 1 109 ? 5.736 -28.276 -7.913 1.00 38.62 109 LEU A O 1
ATOM 907 N N . THR A 1 110 ? 6.239 -27.130 -6.043 1.00 37.91 110 THR A N 1
ATOM 908 C CA . THR A 1 110 ? 7.306 -28.009 -5.546 1.00 37.91 110 THR A CA 1
ATOM 909 C C . THR A 1 110 ? 6.934 -28.580 -4.181 1.00 37.91 110 THR A C 1
ATOM 911 O O . THR A 1 110 ? 7.701 -28.454 -3.233 1.00 37.91 110 THR A O 1
ATOM 914 N N . LEU A 1 111 ? 5.739 -29.176 -4.080 1.00 38.91 111 LEU A N 1
ATOM 915 C CA . LEU A 1 111 ? 5.301 -29.940 -2.908 1.00 38.91 111 LEU A CA 1
ATOM 916 C C . LEU A 1 111 ? 6.241 -31.132 -2.684 1.00 38.91 111 LEU A C 1
ATOM 918 O O . LEU A 1 111 ? 5.947 -32.263 -3.080 1.00 38.91 111 LEU A O 1
ATOM 922 N N . ASP A 1 112 ? 7.373 -30.877 -2.043 1.00 43.22 112 ASP A N 1
ATOM 923 C CA . ASP A 1 112 ? 8.068 -31.902 -1.299 1.00 43.22 112 ASP A CA 1
ATOM 924 C C . ASP A 1 112 ? 7.248 -32.161 -0.030 1.00 43.22 112 ASP A C 1
ATOM 926 O O . ASP A 1 112 ? 6.713 -31.266 0.620 1.00 43.22 112 ASP A O 1
ATOM 930 N N . SER A 1 113 ? 7.064 -33.444 0.250 1.00 54.56 113 SER A N 1
ATOM 931 C CA . SER A 1 113 ? 6.063 -34.049 1.134 1.00 54.56 113 SER A CA 1
ATOM 932 C C . SER A 1 113 ? 6.098 -33.626 2.621 1.00 54.56 113 SER A C 1
ATOM 934 O O . SER A 1 113 ? 5.390 -34.235 3.427 1.00 54.56 113 SER A O 1
ATOM 936 N N . ASP A 1 114 ? 6.888 -32.623 3.006 1.00 54.53 114 ASP A N 1
ATOM 937 C CA . ASP A 1 114 ? 7.214 -32.316 4.402 1.00 54.53 114 ASP A CA 1
ATOM 938 C C . ASP A 1 114 ? 6.481 -31.076 4.972 1.00 54.53 114 ASP A C 1
ATOM 940 O O . ASP A 1 114 ? 6.329 -30.980 6.193 1.00 54.53 114 ASP A O 1
ATOM 944 N N . GLU A 1 115 ? 5.913 -30.186 4.139 1.00 53.50 115 GLU A N 1
ATOM 945 C CA . GLU A 1 115 ? 5.169 -28.986 4.596 1.00 53.50 115 GLU A CA 1
ATOM 946 C C . GLU A 1 115 ? 3.844 -29.297 5.318 1.00 53.50 115 GLU A C 1
ATOM 948 O O . GLU A 1 115 ? 3.308 -28.458 6.043 1.00 53.50 115 GLU A O 1
ATOM 953 N N . GLY A 1 116 ? 3.305 -30.514 5.179 1.00 53.53 116 GLY A N 1
ATOM 954 C CA . GLY A 1 116 ? 2.086 -30.926 5.889 1.00 53.53 116 GLY A CA 1
ATOM 955 C C . GLY A 1 116 ? 2.230 -30.887 7.417 1.00 53.53 116 GLY A C 1
ATOM 956 O O . GLY A 1 116 ? 1.230 -30.765 8.123 1.00 53.53 116 GLY A O 1
ATOM 957 N N . ASN A 1 117 ? 3.472 -30.935 7.912 1.00 55.53 117 ASN A N 1
ATOM 958 C CA . ASN A 1 117 ? 3.817 -30.854 9.331 1.00 55.53 117 ASN A CA 1
ATOM 959 C C . ASN A 1 117 ? 4.335 -29.468 9.752 1.00 55.53 117 ASN A C 1
ATOM 961 O O . ASN A 1 117 ? 4.735 -29.301 10.906 1.00 55.53 117 ASN A O 1
ATOM 965 N N . ALA A 1 118 ? 4.363 -28.483 8.848 1.00 65.69 118 ALA A N 1
ATOM 966 C CA . ALA A 1 118 ? 4.794 -27.135 9.186 1.00 65.69 118 ALA A CA 1
ATOM 967 C C . ALA A 1 118 ? 3.796 -26.500 10.165 1.00 65.69 118 ALA A C 1
ATOM 969 O O . ALA A 1 118 ? 2.590 -26.429 9.906 1.00 65.69 118 ALA A O 1
ATOM 970 N N . ILE A 1 119 ? 4.322 -26.065 11.309 1.00 64.50 119 ILE A N 1
ATOM 971 C CA . ILE A 1 119 ? 3.565 -25.419 12.376 1.00 64.50 119 ILE A CA 1
ATOM 972 C C . ILE A 1 119 ? 3.097 -24.040 11.884 1.00 64.50 119 ILE A C 1
ATOM 974 O O . ILE A 1 119 ? 3.884 -23.261 11.348 1.00 64.50 119 ILE A O 1
ATOM 978 N N . VAL A 1 120 ? 1.812 -23.730 12.063 1.00 66.44 120 VAL A N 1
ATOM 979 C CA . VAL A 1 120 ? 1.196 -22.474 11.601 1.00 66.44 120 VAL A CA 1
ATOM 980 C C . VAL A 1 120 ? 1.663 -21.284 12.451 1.00 66.44 120 VAL A C 1
ATOM 982 O O . VAL A 1 120 ? 1.803 -20.176 11.933 1.00 66.44 120 VAL A O 1
ATOM 985 N N . PHE A 1 121 ? 1.936 -21.510 13.741 1.00 71.06 121 PHE A N 1
ATOM 986 C CA . PHE A 1 121 ? 2.422 -20.503 14.688 1.00 71.06 121 PHE A CA 1
ATOM 987 C C . PHE A 1 121 ? 3.413 -21.110 15.687 1.00 71.06 121 PHE A C 1
ATOM 989 O O . PHE A 1 121 ? 3.120 -22.149 16.260 1.00 71.06 121 PHE A O 1
ATOM 996 N N . GLU A 1 122 ? 4.535 -20.437 15.960 1.00 63.38 122 GLU A N 1
ATOM 997 C CA . GLU A 1 122 ? 5.636 -20.948 16.810 1.00 63.38 122 GLU A CA 1
ATOM 998 C C . GLU A 1 122 ? 5.230 -21.368 18.245 1.00 63.38 122 GLU A C 1
ATOM 1000 O O . GLU A 1 122 ? 5.980 -22.095 18.892 1.00 63.38 122 GLU A O 1
ATOM 1005 N N . ASP A 1 123 ? 4.046 -20.961 18.716 1.00 69.44 123 ASP A N 1
ATOM 1006 C CA . ASP A 1 123 ? 3.520 -21.210 20.066 1.00 69.44 123 ASP A CA 1
ATOM 1007 C C . ASP A 1 123 ? 2.295 -22.158 20.108 1.00 69.44 123 ASP A C 1
ATOM 1009 O O . ASP A 1 123 ? 1.622 -22.238 21.139 1.00 69.44 123 ASP A O 1
ATOM 1013 N N . ASP A 1 124 ? 1.963 -22.855 19.014 1.00 70.81 124 ASP A N 1
ATOM 1014 C CA . ASP A 1 124 ? 0.807 -23.766 18.956 1.00 70.81 124 ASP A CA 1
ATOM 1015 C C . ASP A 1 124 ? 1.124 -25.080 18.215 1.00 70.81 124 ASP A C 1
ATOM 1017 O O . ASP A 1 124 ? 2.075 -25.167 17.442 1.00 70.81 124 ASP A O 1
ATOM 1021 N N . ASP A 1 125 ? 0.292 -26.101 18.427 1.00 79.50 125 ASP A N 1
ATOM 1022 C CA . ASP A 1 125 ? 0.427 -27.435 17.822 1.00 79.50 125 ASP A CA 1
ATOM 1023 C C . ASP A 1 125 ? -0.319 -27.550 16.471 1.00 79.50 125 ASP A C 1
ATOM 1025 O O . ASP A 1 125 ? -0.368 -28.620 15.862 1.00 79.50 125 ASP A O 1
ATOM 1029 N N . LEU A 1 126 ? -0.934 -26.458 16.000 1.00 75.88 126 LEU A N 1
ATOM 1030 C CA . LEU A 1 126 ? -1.679 -26.396 14.739 1.00 75.88 126 LEU A CA 1
ATOM 1031 C C . LEU A 1 126 ? -0.733 -26.463 13.535 1.00 75.88 126 LEU A C 1
ATOM 1033 O O . LEU A 1 126 ? 0.115 -25.587 13.359 1.00 75.88 126 LEU A O 1
ATOM 1037 N N . THR A 1 127 ? -0.929 -27.455 12.664 1.00 78.38 127 THR A N 1
ATOM 1038 C CA . THR A 1 127 ? -0.162 -27.611 11.417 1.00 78.38 127 THR A CA 1
ATOM 1039 C C . THR A 1 127 ? -0.941 -27.129 10.194 1.00 78.38 127 THR A C 1
ATOM 1041 O O . THR A 1 127 ? -2.177 -27.116 10.183 1.00 78.38 127 THR A O 1
ATOM 1044 N N . TRP A 1 128 ? -0.237 -26.765 9.119 1.00 69.81 128 TRP A N 1
ATOM 1045 C CA . TRP A 1 128 ? -0.881 -26.463 7.835 1.00 69.81 128 TRP A CA 1
ATOM 1046 C C . TRP A 1 128 ? -1.677 -27.659 7.286 1.00 69.81 128 TRP A C 1
ATOM 1048 O O . TRP A 1 128 ? -2.698 -27.458 6.623 1.00 69.81 128 TRP A O 1
ATOM 1058 N N . GLY A 1 129 ? -1.297 -28.894 7.643 1.00 68.81 129 GLY A N 1
ATOM 1059 C CA . GLY A 1 129 ? -2.075 -30.101 7.361 1.00 68.81 129 GLY A CA 1
ATOM 1060 C C . GLY A 1 129 ? -3.432 -30.146 8.074 1.00 68.81 129 GLY A C 1
ATOM 1061 O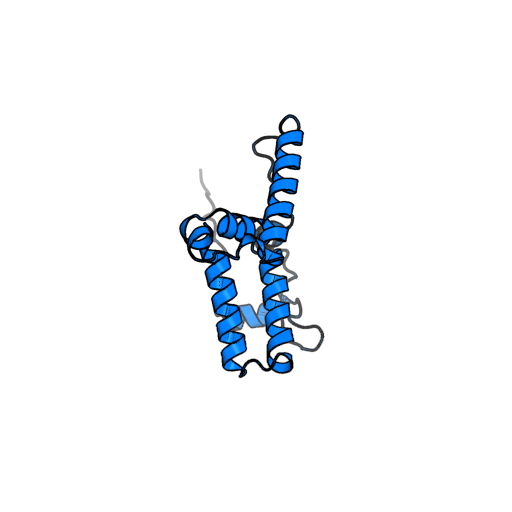 O . GLY A 1 129 ? -4.422 -30.589 7.487 1.00 68.81 129 GLY A O 1
ATOM 1062 N N . ASP A 1 130 ? -3.523 -29.644 9.307 1.00 76.38 130 ASP A N 1
ATOM 1063 C CA . ASP A 1 130 ? -4.796 -29.553 10.035 1.00 76.38 130 ASP A CA 1
ATOM 1064 C C . ASP A 1 130 ? -5.708 -28.475 9.449 1.00 76.38 130 ASP A C 1
ATOM 1066 O O . ASP A 1 130 ? -6.918 -28.682 9.343 1.00 76.38 130 ASP A O 1
ATOM 1070 N N . VAL A 1 131 ? -5.129 -27.358 8.997 1.00 67.81 131 VAL A N 1
ATOM 1071 C CA . VAL A 1 131 ? -5.854 -26.293 8.287 1.00 67.8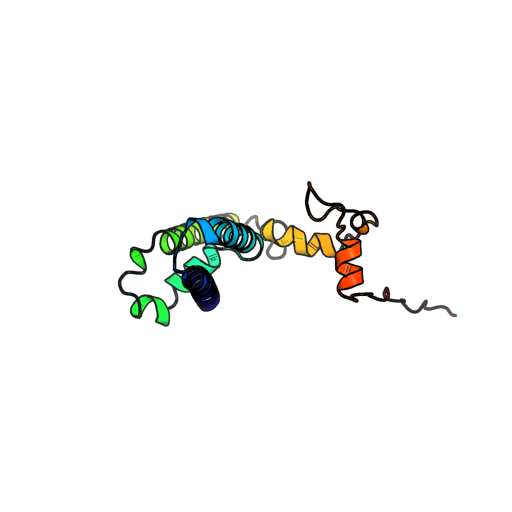1 131 VAL A CA 1
ATOM 1072 C C . VAL A 1 131 ? -6.417 -26.810 6.962 1.00 67.81 131 VAL A C 1
ATOM 1074 O O . VAL A 1 131 ? -7.594 -26.588 6.682 1.00 67.81 131 VAL A O 1
ATOM 1077 N N . ALA A 1 132 ? -5.622 -27.541 6.174 1.00 62.84 132 ALA A N 1
ATOM 1078 C CA . ALA A 1 132 ? -6.063 -28.133 4.910 1.00 62.84 132 ALA A CA 1
ATOM 1079 C C . ALA A 1 132 ? -7.189 -29.164 5.112 1.00 62.84 132 ALA A C 1
ATOM 1081 O O . ALA A 1 132 ? -8.202 -29.130 4.411 1.00 62.84 132 ALA A O 1
ATOM 1082 N N . ARG A 1 133 ? -7.063 -30.021 6.137 1.00 73.31 133 ARG A N 1
ATOM 1083 C CA . ARG A 1 133 ? -8.086 -31.013 6.503 1.00 73.31 133 ARG A CA 1
ATOM 1084 C C . ARG A 1 133 ? -9.375 -30.361 7.004 1.00 73.31 133 ARG A C 1
ATOM 1086 O O . ARG A 1 133 ? -10.461 -30.818 6.665 1.00 73.31 133 ARG A O 1
ATOM 1093 N N . ALA A 1 134 ? -9.273 -29.294 7.798 1.00 72.94 134 ALA A N 1
ATOM 1094 C CA . ALA A 1 134 ? -10.428 -28.538 8.282 1.00 72.94 134 ALA A CA 1
ATOM 1095 C C . ALA A 1 134 ? -11.124 -27.741 7.167 1.00 72.94 134 ALA A C 1
ATOM 1097 O O . ALA A 1 134 ? -12.331 -27.519 7.237 1.00 72.94 134 ALA A O 1
ATOM 1098 N N . ALA A 1 135 ? -10.370 -27.327 6.146 1.00 66.12 135 ALA A N 1
ATOM 1099 C CA . ALA A 1 135 ? -10.888 -26.643 4.967 1.00 66.12 135 ALA A CA 1
ATOM 1100 C C . ALA A 1 135 ? -11.542 -27.594 3.945 1.00 66.12 135 ALA A C 1
ATOM 1102 O O . ALA A 1 135 ? -12.088 -27.109 2.957 1.00 66.12 135 ALA A O 1
ATOM 1103 N N . GLU A 1 136 ? -11.502 -28.915 4.182 1.00 58.41 136 GLU A N 1
ATOM 1104 C CA . GLU A 1 136 ? -12.044 -29.950 3.287 1.00 58.41 136 GLU A CA 1
ATOM 1105 C C . GLU A 1 136 ? -11.476 -29.845 1.856 1.00 58.41 136 GLU A C 1
ATOM 1107 O O . GLU A 1 136 ? -12.126 -30.189 0.871 1.00 58.41 136 GLU A O 1
ATOM 1112 N N . VAL A 1 137 ? -10.235 -29.355 1.737 1.00 53.56 137 VAL A N 1
ATOM 1113 C CA . VAL A 1 137 ? -9.486 -29.301 0.477 1.00 53.56 137 VAL A CA 1
ATOM 1114 C C . VAL A 1 137 ? -8.679 -30.594 0.359 1.00 53.56 137 VAL A C 1
ATOM 1116 O O . VAL A 1 137 ? -7.455 -30.598 0.455 1.00 53.56 137 VAL A O 1
ATOM 1119 N N . ASP A 1 138 ? -9.380 -31.718 0.211 1.00 45.78 138 ASP A N 1
ATOM 1120 C CA . ASP A 1 138 ? -8.774 -32.942 -0.317 1.00 45.78 138 ASP A CA 1
ATOM 1121 C C . ASP A 1 138 ? -8.666 -32.754 -1.838 1.00 45.78 138 ASP A C 1
ATOM 1123 O O . ASP A 1 138 ? -9.627 -32.964 -2.581 1.00 45.78 138 ASP A O 1
ATOM 1127 N N . GLU A 1 139 ? -7.509 -32.301 -2.324 1.00 46.25 139 GLU A N 1
ATOM 1128 C CA . GLU A 1 139 ? -7.207 -32.433 -3.748 1.00 46.25 139 GLU A CA 1
ATOM 1129 C C . GLU A 1 139 ? -6.834 -33.893 -4.030 1.00 46.25 139 GLU A C 1
ATOM 1131 O O . GLU A 1 139 ? -5.734 -34.360 -3.722 1.00 46.25 139 GLU A O 1
ATOM 1136 N N . GLU A 1 140 ? -7.773 -34.632 -4.628 1.00 37.72 140 GLU A N 1
ATOM 1137 C CA . GLU A 1 140 ? -7.491 -35.907 -5.280 1.00 37.72 140 GLU A CA 1
ATOM 1138 C C . GLU A 1 140 ? -6.405 -35.686 -6.340 1.00 37.72 140 GLU A C 1
ATOM 1140 O O . GLU A 1 140 ? -6.640 -35.108 -7.404 1.00 37.72 140 GLU A O 1
ATOM 1145 N N . ALA A 1 141 ? -5.200 -36.161 -6.026 1.00 42.03 141 ALA A N 1
ATOM 1146 C CA . ALA A 1 141 ? -4.059 -36.185 -6.921 1.00 42.03 141 ALA A CA 1
ATOM 1147 C C . ALA A 1 141 ? -4.481 -36.653 -8.321 1.00 42.03 141 ALA A C 1
ATOM 1149 O O . ALA A 1 141 ? -5.023 -37.750 -8.495 1.00 42.03 141 ALA A O 1
ATOM 1150 N N . TYR A 1 142 ? -4.206 -35.813 -9.320 1.00 37.69 142 TYR A N 1
ATOM 1151 C CA . TYR A 1 142 ? -4.385 -36.103 -10.736 1.00 37.69 142 TYR A CA 1
ATOM 1152 C C . TYR A 1 142 ? -3.885 -37.514 -11.071 1.00 37.69 142 TYR A C 1
ATOM 1154 O O . TYR A 1 142 ? -2.690 -37.763 -11.238 1.00 37.69 142 TYR A O 1
ATOM 1162 N N . SER A 1 143 ? -4.821 -38.448 -11.226 1.00 36.56 143 SER A N 1
ATOM 1163 C CA . SER A 1 143 ? -4.549 -39.734 -11.851 1.00 36.56 143 SER A CA 1
ATOM 1164 C C . SER A 1 143 ? -4.350 -39.488 -13.343 1.00 36.56 143 SER A C 1
ATOM 1166 O O . SER A 1 143 ? -5.311 -39.430 -14.109 1.00 36.56 143 SER A O 1
ATOM 1168 N N . LEU A 1 144 ? -3.097 -39.316 -13.773 1.00 37.03 144 LEU A N 1
ATOM 1169 C CA . LEU A 1 144 ? -2.750 -39.380 -15.190 1.00 37.03 144 LEU A CA 1
ATOM 1170 C C . LEU A 1 144 ? -3.129 -40.778 -15.711 1.00 37.03 144 LEU A C 1
ATOM 1172 O O . LEU A 1 144 ? -2.603 -41.774 -15.202 1.00 37.03 144 LEU A O 1
ATOM 1176 N N . PRO A 1 145 ? -4.009 -40.904 -16.723 1.00 32.69 145 PRO A N 1
ATOM 1177 C CA . PRO A 1 145 ? -4.298 -42.196 -17.318 1.00 32.69 145 PRO A CA 1
ATOM 1178 C C . PRO A 1 145 ? -3.021 -42.713 -17.976 1.00 32.69 145 PRO A C 1
ATOM 1180 O O . PRO A 1 145 ? -2.506 -42.117 -18.924 1.00 32.69 145 PRO A O 1
ATOM 1183 N N . SER A 1 146 ? -2.503 -43.830 -17.470 1.00 41.59 146 SER A N 1
ATOM 1184 C CA . SER A 1 146 ? -1.414 -44.561 -18.104 1.00 41.59 146 SER A CA 1
ATOM 1185 C C . SER A 1 146 ? -1.822 -44.920 -19.534 1.00 41.59 146 SER A C 1
ATOM 1187 O O . SER A 1 146 ? -2.695 -45.762 -19.746 1.00 41.59 146 SER A O 1
ATOM 1189 N N . GLN A 1 147 ? -1.189 -44.308 -20.536 1.00 38.88 147 GLN A N 1
ATOM 1190 C CA . GLN A 1 147 ? -1.254 -44.831 -21.895 1.00 38.88 147 GLN A CA 1
ATOM 1191 C C . GLN A 1 147 ? -0.385 -46.087 -21.966 1.00 38.88 147 GLN A C 1
ATOM 1193 O O . GLN A 1 147 ? 0.819 -46.029 -22.190 1.00 38.88 147 GLN A O 1
ATOM 1198 N N . SER A 1 148 ? -1.027 -47.237 -21.781 1.00 41.00 148 SER A N 1
ATOM 1199 C CA . SER A 1 148 ? -0.559 -48.508 -22.316 1.00 41.00 148 SER A CA 1
ATOM 1200 C C . SER A 1 148 ? -1.478 -48.884 -23.472 1.00 41.00 148 SER A C 1
ATOM 1202 O O . SER A 1 148 ? -2.692 -48.984 -23.295 1.00 41.00 148 SER A O 1
ATOM 1204 N N . THR A 1 149 ? -0.938 -49.022 -24.681 1.00 38.50 149 THR A N 1
ATOM 1205 C CA . THR A 1 149 ? -0.732 -50.302 -25.395 1.00 38.50 149 THR A CA 1
ATOM 1206 C C . THR A 1 149 ? -0.680 -50.046 -26.909 1.00 38.50 149 THR A C 1
ATOM 1208 O O . THR A 1 149 ? -1.672 -49.617 -27.502 1.00 38.50 149 THR A O 1
ATOM 1211 N N . LYS A 1 150 ? 0.430 -50.417 -27.555 1.00 41.44 150 LYS A N 1
ATOM 1212 C CA . LYS A 1 150 ? 0.446 -51.482 -28.571 1.00 41.44 150 LYS A CA 1
ATOM 1213 C C . LYS A 1 150 ? 1.861 -51.974 -28.827 1.00 41.44 150 LYS A C 1
ATOM 1215 O O . LYS A 1 150 ? 2.764 -51.119 -28.917 1.00 41.44 150 LYS A O 1
#

Organism: Sesamum radiatum (NCBI:txid300843)

Foldseek 3Di:
DLVVVVVLVVVLVVQCVVVVVPCVVCVVVVVVSVVCCVLQPPQLVNLLVQCPDPVNCVVDVCSVVPPSSVVSPVVVVVLVVVCVVCVVVDDPPDCVPVDPSCVVVVVVVPPPPPQLCPAPDPPDNDGVVNVCVVVVPPDPPDPDPDDDDD

pLDDT: mean 71.74, std 17.74, range [32.69, 94.75]

InterPro domains:
  IPR012337 Ribonuclease H-like superfamily [SSF53098] (1-76)

Solvent-accessible surface area (backbone atoms only — not comparable to full-atom values): 8891 Å² total; per-residue (Å²): 118,18,60,62,45,54,52,51,52,51,49,54,51,51,54,34,54,75,54,74,62,43,57,90,80,41,48,68,62,51,50,53,48,49,55,50,40,53,45,76,45,59,49,28,55,28,24,29,30,28,61,70,28,66,74,52,38,71,72,35,89,56,52,85,70,36,61,69,38,42,52,14,31,53,52,35,52,52,53,51,49,51,51,63,71,40,51,91,76,52,58,96,78,62,62,87,78,54,58,78,60,49,49,73,69,51,55,75,74,60,76,60,91,63,59,53,70,39,61,73,43,101,88,54,93,52,24,48,40,54,53,37,61,75,66,68,64,77,76,78,74,83,78,74,80,79,89,79,87,133

Radius of gyration: 21.48 Å; Cα contacts (8 Å, |Δi|>4): 104; chains: 1; bounding box: 35×69×49 Å

Mean predicted aligned error: 15.98 Å

Sequence (150 aa):
MGYIYEAMDRAKKAIAASFSNIEEKYKDVSALIDARWNVQLHRPLYAAGYYLNPEFYYSNPNVDQEEEVMQGFIKYNIALRRRYSARDTIDSILLDEIDESNEWLLESLTLDSDEGNAIVFEDDDLTWGDVARAAEVDEEAYSLPSQSTK

Secondary structure (DSSP, 8-state):
-THHHHHHHHHHHHHHHHTTT-HHHHHHHHHHHHHHHHHHS-HHHHHHHHHT-HHHHHH-TTGGG-HHHHHHHHHHHHHHHHHHHTTTTS-TT-GGGS-GGGHHHHHTT---TTGGG-BSSTTS--BHHHHHHHTT--------------